Protein AF-A0A814VYN1-F1 (afdb_monomer)

pLDDT: mean 74.48, std 20.83, range [38.94, 98.12]

Sequence (151 aa):
MQIHQRRHGNATGWMWLTIGVLIFCLNVAMSSQEDFESDRVAQMLDDDIQLGRFSAIHSRNMKSAPTCTDGYRNGNETDIDCGGDICPKCPNGRTCKADSDCVSEVCKSKTCQEPNCSDGVKNQDETDIDCGGKTCPKCANTKIYSLVSHS

Foldseek 3Di:
DDDDDDDPDDPPPPVCVVVVVVVVVVVVVPDDDDDDPPPVVPPPPDDPPDDDDDDDDDDPDPPPDDALAPQDQDDQAQFRSFFGDPGHADEFQTFYDALRNHLLSDQDPRTHHDHALARQDQDDQAPDRSADGDPGHHDDPPPPPPPDDPD

Secondary structure (DSSP, 8-state):
----------TTSHHHHHHHHHHHHHHHTTSS--S---SSSTT--S---S---------S---PPP-TTSSS--TT-SBTTB-TTTSPPBPTTSB-SSGGGBTTS-EETTEEPPP-TTSSS--TT-SBTTB-TTTSPPPP--SSS-SS---

Structure (mmCIF, N/CA/C/O backbone):
data_AF-A0A814VYN1-F1
#
_entry.id   AF-A0A814VYN1-F1
#
loop_
_atom_site.group_PDB
_atom_site.id
_atom_site.type_symbol
_atom_site.label_atom_id
_atom_site.label_alt_id
_atom_site.label_comp_id
_atom_site.label_asym_id
_atom_site.label_entity_id
_atom_site.label_seq_id
_atom_site.pdbx_PDB_ins_code
_atom_site.Cartn_x
_atom_site.Cartn_y
_atom_site.Cartn_z
_atom_site.occupancy
_atom_site.B_iso_or_equiv
_atom_site.auth_seq_id
_atom_site.auth_comp_id
_atom_site.auth_asym_id
_atom_site.auth_atom_id
_atom_site.pdbx_PDB_model_num
ATOM 1 N N . MET A 1 1 ? 65.450 13.469 -74.744 1.00 44.44 1 MET A N 1
ATOM 2 C CA . MET A 1 1 ? 64.934 14.819 -74.441 1.00 44.44 1 MET A CA 1
ATOM 3 C C . MET A 1 1 ? 63.412 14.717 -74.424 1.00 44.44 1 MET A C 1
ATOM 5 O O . MET A 1 1 ? 62.815 14.507 -75.470 1.00 44.44 1 MET A O 1
ATOM 9 N N . GLN A 1 2 ? 62.815 14.667 -73.227 1.00 44.06 2 GLN A N 1
ATOM 10 C CA . GLN A 1 2 ? 61.355 14.682 -73.037 1.00 44.06 2 GLN A CA 1
ATOM 11 C C . GLN A 1 2 ? 60.778 15.990 -73.585 1.00 44.06 2 GLN A C 1
ATOM 13 O O . GLN A 1 2 ? 61.468 16.987 -73.426 1.00 44.06 2 GLN A O 1
ATOM 18 N N . ILE A 1 3 ? 59.530 16.009 -74.080 1.00 46.34 3 ILE A N 1
ATOM 19 C CA . ILE A 1 3 ? 58.422 16.675 -73.362 1.00 46.34 3 ILE A CA 1
ATOM 20 C C . ILE A 1 3 ? 57.081 16.044 -73.777 1.00 46.34 3 ILE A C 1
ATOM 22 O O . ILE A 1 3 ? 56.590 16.206 -74.891 1.00 46.34 3 ILE A O 1
ATOM 26 N N . HIS A 1 4 ? 56.515 15.279 -72.850 1.00 38.94 4 HIS A N 1
ATOM 27 C CA . HIS A 1 4 ? 55.178 14.704 -72.907 1.00 38.94 4 HIS A CA 1
ATOM 28 C C . HIS A 1 4 ? 54.166 15.834 -72.641 1.00 38.94 4 HIS A C 1
ATOM 30 O O . HIS A 1 4 ? 54.334 16.606 -71.696 1.00 38.94 4 HIS A O 1
ATOM 36 N N . GLN A 1 5 ? 53.150 15.955 -73.495 1.00 48.34 5 GLN A N 1
ATOM 37 C CA . GLN A 1 5 ? 52.063 16.932 -73.386 1.00 48.34 5 GLN A CA 1
ATOM 38 C C . GLN A 1 5 ? 51.393 16.840 -72.001 1.00 48.34 5 GLN A C 1
ATOM 40 O O . GLN A 1 5 ? 50.714 15.855 -71.703 1.00 48.34 5 GLN A O 1
ATOM 45 N N . ARG A 1 6 ? 51.577 17.851 -71.137 1.00 44.81 6 ARG A N 1
ATOM 46 C CA . ARG A 1 6 ? 50.873 17.935 -69.849 1.00 44.81 6 ARG A CA 1
ATOM 47 C C . ARG A 1 6 ? 49.444 18.422 -70.088 1.00 44.81 6 ARG A C 1
ATOM 49 O O . ARG A 1 6 ? 49.226 19.590 -70.392 1.00 44.81 6 ARG A O 1
ATOM 56 N N . ARG A 1 7 ? 48.460 17.539 -69.894 1.00 52.56 7 ARG A N 1
ATOM 57 C CA . ARG A 1 7 ? 47.078 17.959 -69.624 1.00 52.56 7 ARG A CA 1
ATOM 58 C C . ARG A 1 7 ? 47.045 18.609 -68.240 1.00 52.56 7 ARG A C 1
ATOM 60 O O . ARG A 1 7 ? 47.401 17.972 -67.251 1.00 52.56 7 ARG A O 1
ATOM 67 N N . HIS A 1 8 ? 46.609 19.861 -68.177 1.00 44.22 8 HIS A N 1
ATOM 68 C CA . HIS A 1 8 ? 46.242 20.520 -66.928 1.00 44.22 8 HIS A CA 1
ATOM 69 C C . HIS A 1 8 ? 44.941 19.890 -66.403 1.00 44.22 8 HIS A C 1
ATOM 71 O O . HIS A 1 8 ? 43.848 20.252 -66.827 1.00 44.22 8 HIS A O 1
ATOM 77 N N . GLY A 1 9 ? 45.065 18.898 -65.519 1.00 47.50 9 GLY A N 1
ATOM 78 C CA . GLY A 1 9 ? 43.963 18.395 -64.702 1.00 47.50 9 GLY A CA 1
ATOM 79 C C . GLY A 1 9 ? 43.879 19.210 -63.414 1.00 47.50 9 GLY A C 1
ATOM 80 O O . GLY A 1 9 ? 44.807 19.182 -62.611 1.00 47.50 9 GLY A O 1
ATOM 81 N N . ASN A 1 10 ? 42.790 19.962 -63.248 1.00 51.00 10 ASN A N 1
ATOM 82 C CA . ASN A 1 10 ? 42.510 20.808 -62.087 1.00 51.00 10 ASN A CA 1
ATOM 83 C C . ASN A 1 10 ? 42.575 20.012 -60.771 1.00 51.00 10 ASN A C 1
ATOM 85 O O . ASN A 1 10 ? 41.643 19.293 -60.412 1.00 51.00 10 ASN A O 1
ATOM 89 N N . ALA A 1 11 ? 43.659 20.203 -60.017 1.00 49.59 11 ALA A N 1
ATOM 90 C CA . ALA A 1 11 ? 43.869 19.639 -58.681 1.00 49.59 11 ALA A CA 1
ATOM 91 C C . ALA A 1 11 ? 42.958 20.257 -57.595 1.00 49.59 11 ALA A C 1
ATOM 93 O O . ALA A 1 11 ? 43.046 19.892 -56.427 1.00 49.59 11 ALA A O 1
ATOM 94 N N . THR A 1 12 ? 42.066 21.181 -57.958 1.00 51.88 12 THR A N 1
ATOM 95 C CA . THR A 1 12 ? 41.154 21.863 -57.031 1.00 51.88 12 THR A CA 1
ATOM 96 C C . THR A 1 12 ? 39.802 21.168 -56.874 1.00 51.88 12 THR A C 1
ATOM 98 O O . THR A 1 12 ? 39.076 21.515 -55.958 1.00 51.88 12 THR A O 1
ATOM 101 N N . GLY A 1 13 ? 39.446 20.177 -57.703 1.00 47.78 13 GLY A N 1
ATOM 102 C CA . GLY A 1 13 ? 38.135 19.505 -57.619 1.00 47.78 13 GLY A CA 1
ATOM 103 C C . GLY A 1 13 ? 38.047 18.378 -56.581 1.00 47.78 13 GLY A C 1
ATOM 104 O O . GLY A 1 13 ? 36.989 18.134 -56.012 1.00 47.78 13 GLY A O 1
ATOM 105 N N 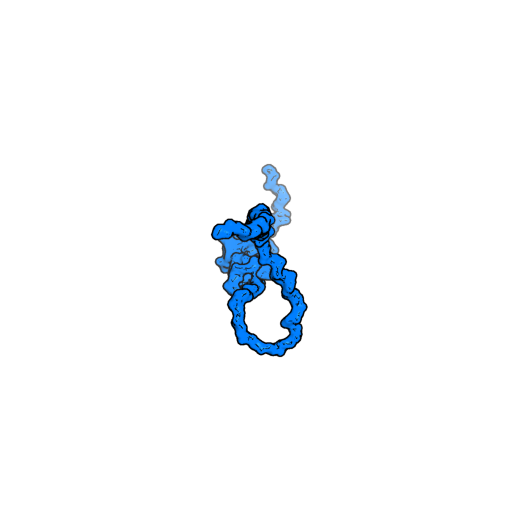. TRP A 1 14 ? 39.164 17.704 -56.295 1.00 48.28 14 TRP A N 1
ATOM 106 C CA . TRP A 1 14 ? 39.181 16.500 -55.451 1.00 48.28 14 TRP A CA 1
ATOM 107 C C . TRP A 1 14 ? 39.283 16.809 -53.950 1.00 48.28 14 TRP A C 1
ATOM 109 O O . TRP A 1 14 ? 38.859 15.999 -53.133 1.00 48.28 14 TRP A O 1
ATOM 119 N N . MET A 1 15 ? 39.790 17.992 -53.582 1.00 49.16 15 MET A N 1
ATOM 120 C CA . MET A 1 15 ? 39.950 18.396 -52.178 1.00 49.16 15 MET A CA 1
ATOM 121 C C . MET A 1 15 ? 38.621 18.824 -51.527 1.00 49.16 15 MET A C 1
ATOM 123 O O . MET A 1 15 ? 38.437 18.642 -50.329 1.00 49.16 15 MET A O 1
ATOM 127 N N . TRP A 1 16 ? 37.659 19.327 -52.309 1.00 51.12 16 TRP A N 1
ATOM 128 C CA . TRP A 1 16 ? 36.331 19.703 -51.800 1.00 51.12 16 TRP A CA 1
ATOM 129 C C . TRP A 1 16 ? 35.371 18.514 -51.672 1.00 51.12 16 TRP A C 1
ATOM 131 O O . TRP A 1 16 ? 34.485 18.546 -50.823 1.00 51.12 16 TRP A O 1
ATOM 141 N N . LEU A 1 17 ? 35.568 17.44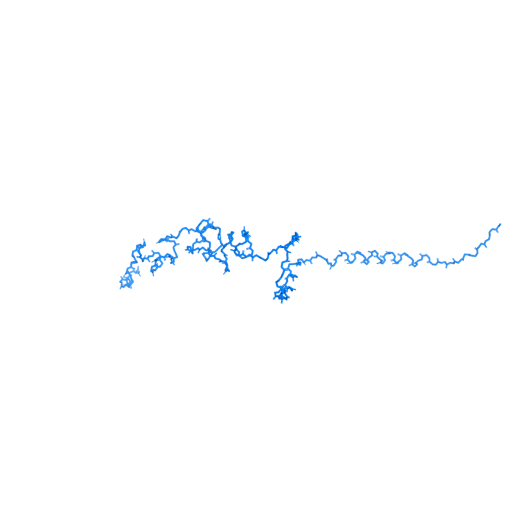2 -52.448 1.00 54.00 17 LEU A N 1
ATOM 142 C CA . LEU A 1 17 ? 34.784 16.209 -52.306 1.00 54.00 17 LEU A CA 1
ATOM 143 C C . LEU A 1 17 ? 35.145 15.450 -51.021 1.00 54.00 17 LEU A C 1
ATOM 145 O O . LEU A 1 17 ? 34.254 14.943 -50.351 1.00 54.00 17 LEU A O 1
ATOM 149 N N . THR A 1 18 ? 36.419 15.417 -50.619 1.00 57.59 18 THR A N 1
ATOM 150 C CA . THR A 1 18 ? 36.835 14.737 -49.377 1.00 57.59 18 THR A CA 1
ATOM 151 C C . THR A 1 18 ? 36.485 15.539 -48.122 1.00 57.59 18 THR A C 1
ATOM 153 O O . THR A 1 18 ? 36.021 14.960 -47.142 1.00 57.59 18 THR A O 1
ATOM 156 N N . ILE A 1 19 ? 36.627 16.869 -48.161 1.00 65.50 19 ILE A N 1
ATOM 157 C CA . ILE A 1 19 ? 36.209 17.765 -47.069 1.00 65.50 19 ILE A CA 1
ATOM 158 C C . ILE A 1 19 ? 34.677 17.788 -46.939 1.00 65.50 19 ILE A C 1
ATOM 160 O O . ILE A 1 19 ? 34.165 17.742 -45.824 1.00 65.50 19 ILE A O 1
ATOM 164 N N . GLY A 1 20 ? 33.940 17.774 -48.056 1.00 60.16 20 GLY A N 1
ATOM 165 C CA . GLY A 1 20 ? 32.478 17.669 -48.059 1.00 60.16 20 GLY A CA 1
ATOM 166 C C . GLY A 1 20 ? 31.973 16.354 -47.462 1.00 60.16 20 GLY A C 1
ATOM 167 O O . GLY A 1 20 ? 31.053 16.376 -46.654 1.00 60.16 20 GLY A O 1
ATOM 168 N N . VAL A 1 21 ? 32.617 15.222 -47.773 1.00 62.88 21 VAL A N 1
ATOM 169 C CA . VAL A 1 21 ? 32.286 13.913 -47.178 1.00 62.88 21 VAL A CA 1
ATOM 170 C C . VAL A 1 21 ? 32.622 13.871 -45.682 1.00 62.88 21 VAL A C 1
ATOM 172 O O . VAL A 1 21 ? 31.834 13.344 -44.904 1.00 62.88 21 VAL A O 1
ATOM 175 N N . LEU A 1 22 ? 33.727 14.484 -45.242 1.00 59.75 22 LEU A N 1
ATOM 176 C CA . LEU A 1 22 ? 34.085 14.561 -43.818 1.00 59.75 22 LEU A CA 1
ATOM 177 C C . LEU A 1 22 ? 33.152 15.484 -43.014 1.00 59.75 22 LEU A C 1
ATOM 179 O O . LEU A 1 22 ? 32.764 15.122 -41.908 1.00 59.75 22 LEU A O 1
ATOM 183 N N . ILE A 1 23 ? 32.739 16.631 -43.566 1.00 67.19 23 ILE A N 1
ATOM 184 C CA . ILE A 1 23 ? 31.787 17.557 -42.921 1.00 67.19 23 ILE A CA 1
ATOM 185 C C . ILE A 1 23 ? 30.360 16.982 -42.924 1.00 67.19 23 ILE A C 1
ATOM 187 O O . ILE A 1 23 ? 29.619 17.188 -41.961 1.00 67.19 23 ILE A O 1
ATOM 191 N N . PHE A 1 24 ? 29.980 16.223 -43.956 1.00 57.19 24 PHE A N 1
ATOM 192 C CA . PHE A 1 24 ? 28.709 15.495 -43.992 1.00 57.19 24 PHE A CA 1
ATOM 193 C C . PHE A 1 24 ? 28.699 14.334 -42.984 1.00 57.19 24 PHE A C 1
ATOM 195 O O . PHE A 1 24 ? 27.713 14.162 -42.276 1.00 57.19 24 PHE A O 1
ATOM 202 N N . CYS A 1 25 ? 29.817 13.613 -42.818 1.00 58.25 25 CYS A N 1
ATOM 203 C CA . CYS A 1 25 ? 29.976 12.600 -41.766 1.00 58.25 25 CYS A CA 1
ATOM 204 C C . CYS A 1 25 ? 29.978 13.202 -40.350 1.00 58.25 25 CYS A C 1
ATOM 206 O O . CYS A 1 25 ? 29.372 12.627 -39.450 1.00 58.25 25 CYS A O 1
ATOM 208 N N . LEU A 1 26 ? 30.609 14.364 -40.148 1.00 58.97 26 LEU A N 1
ATOM 209 C CA . LEU A 1 26 ? 30.607 15.069 -38.859 1.00 58.97 26 LEU A CA 1
ATOM 210 C C . LEU A 1 26 ? 29.219 15.632 -38.496 1.00 58.97 26 LEU A C 1
ATOM 212 O O . LEU A 1 26 ? 28.889 15.676 -37.316 1.00 58.97 26 LEU A O 1
ATOM 216 N N . ASN A 1 27 ? 28.390 16.009 -39.481 1.00 57.00 27 ASN A N 1
ATOM 217 C CA . ASN A 1 27 ? 26.999 16.431 -39.244 1.00 57.00 27 ASN A CA 1
ATOM 218 C C . ASN A 1 27 ? 26.020 15.251 -39.074 1.00 57.00 27 ASN A C 1
ATOM 220 O O . ASN A 1 27 ? 25.097 15.339 -38.266 1.00 57.00 27 ASN A O 1
ATOM 224 N N . VAL A 1 28 ? 26.222 14.133 -39.784 1.00 54.72 28 VAL A N 1
ATOM 225 C CA . VAL A 1 28 ? 25.419 12.904 -39.610 1.00 54.72 28 VAL A CA 1
ATOM 226 C C . VAL A 1 28 ? 25.674 12.241 -38.253 1.00 54.72 28 VAL A C 1
ATOM 228 O O . VAL A 1 28 ? 24.750 11.682 -37.674 1.00 54.72 28 VAL A O 1
ATOM 231 N N . ALA A 1 29 ? 26.884 12.344 -37.697 1.00 51.47 29 ALA A N 1
ATOM 232 C CA . ALA A 1 29 ? 27.211 11.733 -36.406 1.00 51.47 29 ALA A CA 1
ATOM 233 C C . ALA A 1 29 ? 26.623 12.463 -35.178 1.00 51.47 29 ALA A C 1
ATOM 235 O O . ALA A 1 29 ? 26.737 11.942 -34.072 1.00 51.47 29 ALA A O 1
ATOM 236 N N . MET A 1 30 ? 26.022 13.652 -35.342 1.00 53.62 30 MET A N 1
ATOM 237 C CA . MET A 1 30 ? 25.659 14.535 -34.219 1.00 53.62 30 MET A CA 1
ATOM 238 C C . MET A 1 30 ? 24.172 14.929 -34.168 1.00 53.62 30 MET A C 1
ATOM 240 O O . MET A 1 30 ? 23.816 15.853 -33.446 1.00 53.62 30 MET A O 1
ATOM 244 N N . SER A 1 31 ? 23.296 14.244 -34.915 1.00 53.38 31 SER A N 1
ATOM 245 C CA . SER A 1 31 ? 21.850 14.545 -34.947 1.00 53.38 31 SER A CA 1
ATOM 246 C C . SER A 1 31 ? 20.917 13.363 -34.648 1.00 53.38 31 SER A C 1
ATOM 248 O O . SER A 1 31 ? 19.709 13.494 -34.831 1.00 53.38 31 SER A O 1
ATOM 250 N N . SER A 1 32 ? 21.416 12.225 -34.151 1.00 56.03 32 SER A N 1
ATOM 251 C CA . SER A 1 32 ? 20.530 11.097 -33.822 1.00 56.03 32 SER A CA 1
ATOM 252 C C . SER A 1 32 ? 21.059 10.155 -32.734 1.00 56.03 32 SER A C 1
ATOM 254 O O . SER A 1 32 ? 21.333 9.002 -33.048 1.00 56.03 32 SER A O 1
ATOM 256 N N . GLN A 1 33 ? 21.203 10.603 -31.477 1.00 49.25 33 GLN A N 1
ATOM 257 C CA . GLN A 1 33 ? 20.998 9.714 -30.311 1.00 49.25 33 GLN A CA 1
ATOM 258 C C . GLN A 1 33 ? 20.923 10.460 -28.959 1.00 49.25 33 GLN A C 1
ATOM 260 O O . GLN A 1 33 ? 21.511 10.023 -27.972 1.00 49.25 33 GLN A O 1
ATOM 265 N N . GLU A 1 34 ? 20.203 11.576 -28.884 1.00 59.41 34 GLU A N 1
ATOM 266 C CA . GLU A 1 34 ? 19.541 11.925 -27.621 1.00 59.41 34 GLU A CA 1
ATOM 267 C C . GLU A 1 34 ? 18.069 11.529 -27.777 1.00 59.41 34 GLU A C 1
ATOM 269 O O . GLU A 1 34 ? 17.522 11.630 -28.872 1.00 59.41 34 GLU A O 1
ATOM 274 N N . ASP A 1 35 ? 17.494 11.008 -26.692 1.00 41.84 35 ASP A N 1
ATOM 275 C CA . ASP A 1 35 ? 16.114 10.525 -26.530 1.00 41.84 35 ASP A CA 1
ATOM 276 C C . ASP A 1 35 ? 15.863 9.030 -26.814 1.00 41.84 35 ASP A C 1
ATOM 278 O O . ASP A 1 35 ? 15.374 8.597 -27.850 1.00 41.84 35 ASP A O 1
ATOM 282 N N . PHE A 1 36 ? 16.184 8.225 -25.797 1.00 46.22 36 PHE A N 1
ATOM 283 C CA . PHE A 1 36 ? 15.203 7.355 -25.136 1.00 46.22 36 PHE A CA 1
ATOM 284 C C . PHE A 1 36 ? 14.161 6.685 -26.055 1.00 46.22 36 PHE A C 1
ATOM 286 O O . PHE A 1 36 ? 12.981 7.021 -26.037 1.00 46.22 36 PHE A O 1
ATOM 293 N N . GLU A 1 37 ? 14.554 5.639 -26.781 1.00 51.09 37 GLU A N 1
ATOM 294 C CA . GLU A 1 37 ? 13.598 4.718 -27.413 1.00 51.09 37 GLU A CA 1
ATOM 295 C C . GLU A 1 37 ? 13.009 3.741 -26.375 1.00 51.09 37 GLU A C 1
ATOM 297 O O . GLU A 1 37 ? 13.090 2.521 -26.491 1.00 51.09 37 GLU A O 1
ATOM 302 N N . SER A 1 38 ? 12.393 4.295 -25.329 1.00 49.91 38 SER A N 1
ATOM 303 C CA . SER A 1 38 ? 11.460 3.566 -24.465 1.00 49.91 38 SER A CA 1
ATOM 304 C C . SER A 1 38 ? 10.014 3.723 -24.950 1.00 49.91 38 SER A C 1
ATOM 306 O O . SER A 1 38 ? 9.101 3.531 -24.162 1.00 49.91 38 SER A O 1
ATOM 308 N N . ASP A 1 39 ? 9.792 4.057 -26.226 1.00 53.12 39 ASP A N 1
ATOM 309 C CA . ASP A 1 39 ? 8.449 4.249 -26.799 1.00 53.12 39 ASP A CA 1
ATOM 310 C C . ASP A 1 39 ? 8.269 3.594 -28.187 1.00 53.12 39 ASP A C 1
ATOM 312 O O . ASP A 1 39 ? 7.382 3.959 -28.956 1.00 53.12 39 ASP A O 1
ATOM 316 N N . ARG A 1 40 ? 9.061 2.561 -28.522 1.00 54.06 40 ARG A N 1
ATOM 317 C CA . ARG A 1 40 ? 8.784 1.674 -29.679 1.00 54.06 40 ARG A CA 1
ATOM 318 C C . ARG A 1 40 ? 8.469 0.220 -29.333 1.00 54.06 40 ARG A C 1
ATOM 320 O O . ARG A 1 40 ? 8.418 -0.622 -30.221 1.00 54.06 40 ARG A O 1
ATOM 327 N N . VAL A 1 41 ? 8.141 -0.071 -28.074 1.00 50.38 41 VAL A N 1
ATOM 328 C CA . VAL A 1 41 ? 7.510 -1.358 -27.706 1.00 50.38 41 VAL A CA 1
ATOM 329 C C . VAL A 1 41 ? 5.975 -1.307 -27.784 1.00 50.38 41 VAL A C 1
ATOM 331 O O . VAL A 1 41 ? 5.311 -2.306 -27.537 1.00 50.38 41 VAL A O 1
ATOM 334 N N . ALA A 1 42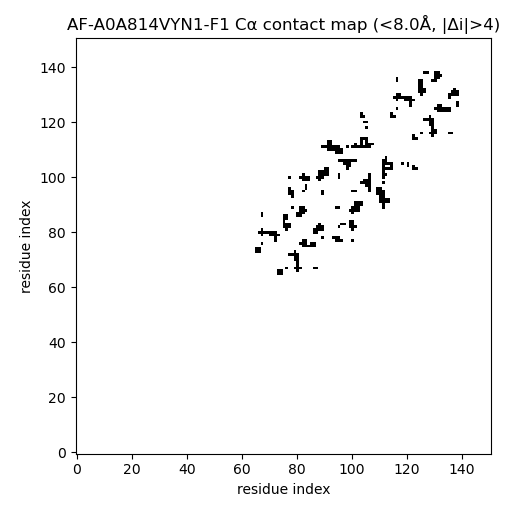 ? 5.394 -0.170 -28.181 1.00 49.22 42 ALA A N 1
ATOM 335 C CA . ALA A 1 42 ? 3.947 0.037 -28.282 1.00 49.22 42 ALA A CA 1
ATOM 336 C C . ALA A 1 42 ? 3.365 -0.202 -29.695 1.00 49.22 42 ALA A C 1
ATOM 338 O O . ALA A 1 42 ? 2.392 0.441 -30.079 1.00 49.22 42 ALA A O 1
ATOM 339 N N . GLN A 1 43 ? 3.943 -1.115 -30.486 1.00 53.69 43 GLN A N 1
ATOM 340 C CA . GLN A 1 43 ? 3.322 -1.640 -31.717 1.00 53.69 43 GLN A CA 1
ATOM 341 C C . GLN A 1 43 ? 3.585 -3.145 -31.901 1.00 53.69 43 GLN A C 1
ATOM 343 O O . GLN A 1 43 ? 3.929 -3.608 -32.982 1.00 53.69 43 GLN A O 1
ATOM 348 N N . MET A 1 44 ? 3.410 -3.926 -30.836 1.00 45.19 44 MET A N 1
ATOM 349 C CA . MET A 1 44 ? 3.113 -5.358 -30.957 1.00 45.19 44 MET A CA 1
ATOM 350 C C . MET A 1 44 ? 1.799 -5.640 -30.230 1.00 45.19 44 MET A C 1
ATOM 352 O O . MET A 1 44 ? 1.745 -6.420 -29.286 1.00 45.19 44 MET A O 1
ATOM 356 N N . LEU A 1 45 ? 0.750 -4.922 -30.638 1.00 50.25 45 LEU A N 1
ATOM 357 C CA . LEU A 1 45 ? -0.618 -5.302 -30.320 1.00 50.25 45 LEU A CA 1
ATOM 358 C C . LEU A 1 45 ? -1.023 -6.415 -31.297 1.00 50.25 45 LEU A C 1
ATOM 360 O O . LEU A 1 45 ? -1.179 -6.169 -32.488 1.00 50.25 45 LEU A O 1
ATOM 364 N N . ASP A 1 46 ? -1.105 -7.626 -30.748 1.00 53.69 46 ASP A N 1
ATOM 365 C CA . ASP A 1 46 ? -2.150 -8.622 -31.010 1.00 53.69 46 ASP A CA 1
ATOM 366 C C . ASP A 1 46 ? -2.381 -9.124 -32.447 1.00 53.69 46 ASP A C 1
ATOM 368 O O . ASP A 1 46 ? -3.418 -8.834 -33.029 1.00 53.69 46 ASP A O 1
ATOM 372 N N . ASP A 1 47 ? -1.510 -10.004 -32.962 1.00 51.28 47 ASP A N 1
ATOM 373 C CA . ASP A 1 47 ? -1.869 -10.899 -34.088 1.00 51.28 47 ASP A CA 1
ATOM 374 C C . ASP A 1 47 ? -1.206 -12.302 -34.039 1.00 51.28 47 ASP A C 1
ATOM 376 O O . ASP A 1 47 ? -1.159 -13.008 -35.041 1.00 51.28 47 ASP A O 1
ATOM 380 N N . ASP A 1 48 ? -0.729 -12.769 -32.874 1.00 49.84 48 ASP A N 1
ATOM 381 C CA . ASP A 1 48 ? -0.113 -14.110 -32.728 1.00 49.84 48 ASP A CA 1
ATOM 382 C C . ASP A 1 48 ? -0.769 -14.983 -31.631 1.00 49.84 48 ASP A C 1
ATOM 384 O O . ASP A 1 48 ? -0.137 -15.817 -30.982 1.00 49.84 48 ASP A O 1
ATOM 388 N N . ILE A 1 49 ? -2.088 -14.850 -31.443 1.00 52.66 49 ILE A N 1
ATOM 389 C CA . ILE A 1 49 ? -2.917 -15.903 -30.823 1.00 52.66 49 ILE A CA 1
ATOM 390 C C . ILE A 1 49 ? -3.874 -16.441 -31.879 1.00 52.66 49 ILE A C 1
ATOM 392 O O . ILE A 1 49 ? -5.067 -16.238 -31.767 1.00 52.66 49 ILE A O 1
ATOM 396 N N . GLN A 1 50 ? -3.392 -17.136 -32.909 1.00 48.75 50 GLN A N 1
ATOM 397 C CA . GLN A 1 50 ? -4.209 -18.112 -33.646 1.00 48.75 50 GLN A CA 1
ATOM 398 C C . GLN A 1 50 ? -3.292 -19.123 -34.339 1.00 48.75 50 GLN A C 1
ATOM 400 O O . GLN A 1 50 ? -3.010 -18.973 -35.518 1.00 48.75 50 GLN A O 1
ATOM 405 N N . LEU A 1 51 ? -2.816 -20.136 -33.606 1.00 44.44 51 LEU A N 1
ATOM 406 C CA . LEU A 1 51 ? -2.543 -21.518 -34.059 1.00 44.44 51 LEU A CA 1
ATOM 407 C C . LEU A 1 51 ? -1.521 -22.149 -33.111 1.00 44.44 51 LEU A C 1
ATOM 409 O O . LEU A 1 51 ? -0.333 -22.264 -33.403 1.00 44.44 51 LEU A O 1
ATOM 413 N N . GLY A 1 52 ? -2.001 -22.566 -31.938 1.00 50.69 52 GLY A N 1
ATOM 414 C CA . GLY A 1 52 ? -1.187 -23.278 -30.965 1.00 50.69 52 GLY A CA 1
ATOM 415 C C . GLY A 1 52 ? -0.436 -24.455 -31.591 1.00 50.69 52 GLY A C 1
ATOM 416 O O . GLY A 1 52 ? -1.041 -25.456 -31.975 1.00 50.69 52 GLY A O 1
ATOM 417 N N . ARG A 1 53 ? 0.896 -24.360 -31.637 1.00 63.97 53 ARG A N 1
ATOM 418 C CA . ARG A 1 53 ? 1.785 -25.522 -31.706 1.00 63.97 53 ARG A CA 1
ATOM 419 C C . ARG A 1 53 ? 3.204 -25.139 -31.280 1.00 63.97 53 ARG A C 1
ATOM 421 O O . ARG A 1 53 ? 3.965 -24.573 -32.047 1.00 63.97 53 ARG A O 1
ATOM 428 N N . PHE A 1 54 ? 3.504 -25.449 -30.021 1.00 56.91 54 PHE A N 1
ATOM 429 C CA . PHE A 1 54 ? 4.815 -25.755 -29.438 1.00 56.91 54 PHE A CA 1
ATOM 430 C C . PHE A 1 54 ? 6.064 -25.497 -30.308 1.00 56.91 54 PHE A C 1
ATOM 432 O O . PHE A 1 54 ? 6.282 -26.197 -31.290 1.00 56.91 54 PHE A O 1
ATOM 439 N N . SER A 1 55 ? 7.016 -24.705 -29.809 1.00 54.44 55 SER A N 1
ATOM 440 C CA . SER A 1 55 ? 8.086 -25.281 -28.979 1.00 54.44 55 SER A CA 1
ATOM 441 C C . SER A 1 55 ? 9.025 -24.202 -28.442 1.00 54.44 55 SER A C 1
ATOM 443 O O . SER A 1 55 ? 9.512 -23.343 -29.171 1.00 54.44 55 SER A O 1
ATOM 445 N N . ALA A 1 56 ? 9.321 -24.303 -27.152 1.00 64.81 56 ALA A N 1
ATOM 446 C CA . ALA A 1 56 ? 10.393 -23.583 -26.493 1.00 64.81 56 ALA A CA 1
ATOM 447 C C . ALA A 1 56 ? 11.737 -23.798 -27.211 1.00 64.81 56 ALA A C 1
ATOM 449 O O . ALA A 1 56 ? 12.173 -24.938 -27.336 1.00 64.81 56 ALA A O 1
ATOM 450 N N . ILE A 1 57 ? 12.410 -22.712 -27.603 1.00 57.56 57 ILE A N 1
ATOM 451 C CA . ILE A 1 57 ? 13.877 -22.592 -27.618 1.00 57.56 57 ILE A CA 1
ATOM 452 C C . ILE A 1 57 ? 14.263 -21.105 -27.559 1.00 57.56 57 ILE A C 1
ATOM 454 O O . ILE A 1 57 ? 14.385 -20.421 -28.563 1.00 57.56 57 ILE A O 1
ATOM 458 N N . HIS A 1 58 ? 14.422 -20.629 -26.325 1.00 58.97 58 HIS A N 1
ATOM 459 C CA . HIS A 1 58 ? 15.445 -19.681 -25.874 1.00 58.97 58 HIS A CA 1
ATOM 460 C C 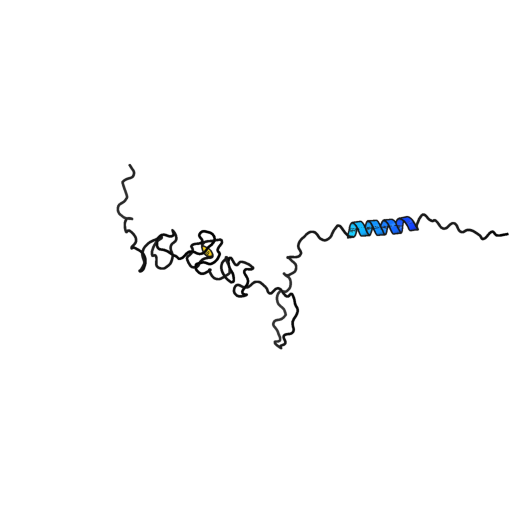. HIS A 1 58 ? 15.869 -18.554 -26.846 1.00 58.97 58 HIS A C 1
ATOM 462 O O . HIS A 1 58 ? 16.784 -18.731 -27.648 1.00 58.97 58 HIS A O 1
ATOM 468 N N . SER A 1 59 ? 15.347 -17.339 -26.638 1.00 59.38 59 SER A N 1
ATOM 469 C CA . SER A 1 59 ? 16.079 -16.123 -27.007 1.00 59.38 59 SER A CA 1
ATOM 470 C C . SER A 1 59 ? 16.238 -15.222 -25.791 1.00 59.38 59 SER A C 1
ATOM 472 O O . SER A 1 59 ? 15.280 -14.810 -25.140 1.00 59.38 59 SER A O 1
ATOM 474 N N . ARG A 1 60 ? 17.502 -14.998 -25.444 1.00 63.62 60 ARG A N 1
ATOM 475 C CA . ARG A 1 60 ? 17.951 -14.165 -24.337 1.00 63.62 60 ARG A CA 1
ATOM 476 C C . ARG A 1 60 ? 17.531 -12.733 -24.654 1.00 63.62 60 ARG A C 1
ATOM 478 O O . ARG A 1 60 ? 17.854 -12.244 -25.731 1.00 63.62 60 ARG A O 1
ATOM 485 N N . ASN A 1 61 ? 16.889 -12.081 -23.689 1.00 62.66 61 ASN A N 1
ATOM 486 C CA . ASN A 1 61 ? 16.446 -10.686 -23.746 1.00 62.66 61 ASN A CA 1
ATOM 487 C C . ASN A 1 61 ? 15.105 -10.427 -24.460 1.00 62.66 61 ASN A C 1
ATOM 489 O O . ASN A 1 61 ? 14.972 -9.495 -25.246 1.00 62.66 61 ASN A O 1
ATOM 493 N N . MET A 1 62 ? 14.084 -11.214 -24.126 1.00 56.88 62 MET A N 1
ATOM 494 C CA . MET A 1 62 ? 12.715 -10.699 -24.085 1.00 56.88 62 MET A CA 1
ATOM 495 C C . MET A 1 62 ? 12.424 -10.353 -22.631 1.00 56.88 62 MET A C 1
ATOM 497 O O . MET A 1 62 ? 12.178 -11.238 -21.814 1.00 56.88 62 MET A O 1
ATOM 501 N N . LYS A 1 63 ? 12.545 -9.074 -22.277 1.00 66.62 63 LYS A N 1
ATOM 502 C CA . LYS A 1 63 ? 12.047 -8.585 -20.993 1.00 66.62 63 LYS A CA 1
ATOM 503 C C . LYS A 1 63 ? 10.526 -8.732 -21.044 1.00 66.62 63 LYS A C 1
ATOM 505 O O . LYS A 1 63 ? 9.871 -7.937 -21.712 1.00 66.62 63 LYS A O 1
ATOM 510 N N . SER A 1 64 ? 9.996 -9.793 -20.435 1.00 78.69 64 SER A N 1
ATOM 511 C CA . SER A 1 64 ? 8.554 -9.993 -20.281 1.00 78.69 64 SER A CA 1
ATOM 512 C C . SER A 1 64 ? 7.919 -8.714 -19.740 1.00 78.69 64 SER A C 1
ATOM 514 O O . SER A 1 64 ? 8.539 -8.014 -18.933 1.00 78.69 64 SER A O 1
ATOM 516 N N . ALA A 1 65 ? 6.711 -8.391 -20.208 1.00 84.56 65 ALA A N 1
ATOM 517 C CA . ALA A 1 65 ? 5.963 -7.277 -19.642 1.00 84.56 65 ALA A CA 1
ATOM 518 C C . ALA A 1 65 ? 5.834 -7.481 -18.119 1.00 84.56 65 ALA A C 1
ATOM 520 O O . ALA A 1 65 ? 5.631 -8.622 -17.696 1.00 84.56 65 ALA A O 1
ATOM 521 N N . PRO A 1 66 ? 5.988 -6.415 -17.314 1.00 90.00 66 PRO A N 1
ATOM 522 C CA . PRO A 1 66 ? 5.909 -6.513 -15.861 1.00 90.00 66 PRO A CA 1
ATOM 523 C C . PRO A 1 66 ? 4.536 -7.047 -15.443 1.00 90.00 66 PRO A C 1
ATOM 525 O O . PRO A 1 66 ? 3.511 -6.565 -15.937 1.00 90.00 66 PRO A O 1
ATOM 528 N N . THR A 1 67 ? 4.505 -8.029 -14.544 1.00 93.25 67 THR A N 1
ATOM 529 C CA . THR A 1 67 ? 3.254 -8.564 -13.981 1.00 93.25 67 THR A CA 1
ATOM 530 C C . THR A 1 67 ? 3.351 -8.653 -12.469 1.00 93.25 67 THR A C 1
ATOM 532 O O . THR A 1 67 ? 4.428 -8.913 -11.958 1.00 93.25 67 THR A O 1
ATOM 535 N N . CYS A 1 68 ? 2.213 -8.562 -11.778 1.00 96.06 68 CYS A N 1
ATOM 536 C CA . CYS A 1 68 ? 2.131 -8.588 -10.312 1.00 96.06 68 CYS A CA 1
ATOM 537 C C . CYS A 1 68 ? 2.478 -9.942 -9.650 1.00 96.06 68 CYS A C 1
ATOM 539 O O . CYS A 1 68 ? 2.043 -10.198 -8.530 1.00 96.06 68 CYS A O 1
ATOM 541 N N . THR A 1 69 ? 3.104 -10.868 -10.379 1.00 95.75 69 THR A N 1
ATOM 542 C CA . THR A 1 69 ? 3.423 -12.240 -9.942 1.00 95.75 69 THR A CA 1
ATOM 543 C C . THR A 1 69 ? 4.693 -12.779 -10.620 1.00 95.75 69 THR A C 1
ATOM 545 O O . THR A 1 69 ? 4.855 -13.997 -10.739 1.00 95.75 69 THR A O 1
ATOM 548 N N . ASP A 1 70 ? 5.543 -11.906 -11.170 1.00 93.00 70 ASP A N 1
ATOM 549 C CA . ASP A 1 70 ? 6.755 -12.321 -11.890 1.00 93.00 70 ASP A CA 1
ATOM 550 C C . ASP A 1 70 ? 7.989 -12.495 -10.989 1.00 93.00 70 ASP A C 1
ATOM 552 O O . ASP A 1 70 ? 9.028 -12.970 -11.459 1.00 93.00 70 ASP A O 1
ATOM 556 N N . GLY A 1 71 ? 7.873 -12.190 -9.695 1.00 94.06 71 GLY A N 1
ATOM 557 C CA . GLY A 1 71 ? 8.946 -12.332 -8.718 1.00 94.06 71 GLY A CA 1
ATOM 558 C C . GLY A 1 71 ? 9.910 -11.150 -8.684 1.00 94.06 71 GLY A C 1
ATOM 559 O O . GLY A 1 71 ? 10.927 -11.221 -7.983 1.00 94.06 71 GLY A O 1
ATOM 560 N N . TYR A 1 72 ? 9.632 -10.066 -9.412 1.00 94.19 72 TYR A N 1
ATOM 561 C CA . TYR A 1 72 ? 10.496 -8.895 -9.486 1.00 94.19 72 TYR A CA 1
ATOM 562 C C . TYR A 1 72 ? 9.726 -7.618 -9.205 1.00 94.19 72 TYR A C 1
ATOM 564 O O . TYR A 1 72 ? 8.802 -7.297 -9.924 1.00 94.19 72 TYR A O 1
ATOM 572 N N . ARG A 1 73 ? 10.242 -6.788 -8.289 1.00 93.81 73 ARG A N 1
ATOM 573 C CA . ARG A 1 73 ? 9.717 -5.436 -8.061 1.00 93.81 73 ARG A CA 1
ATOM 574 C C . ARG A 1 73 ? 9.856 -4.564 -9.314 1.00 93.81 73 ARG A C 1
ATOM 576 O O . ARG A 1 73 ? 10.921 -3.975 -9.541 1.00 93.81 73 ARG A O 1
ATOM 583 N N . ASN A 1 74 ? 8.804 -4.468 -10.116 1.00 93.31 74 ASN A N 1
ATOM 584 C CA . ASN A 1 74 ? 8.812 -3.758 -11.392 1.00 93.31 74 ASN A CA 1
ATOM 585 C C . ASN A 1 74 ? 7.438 -3.130 -11.710 1.00 93.31 74 ASN A C 1
ATOM 587 O O . ASN A 1 74 ? 6.512 -3.166 -10.907 1.00 93.31 74 ASN A O 1
ATOM 591 N N . GLY A 1 75 ? 7.319 -2.451 -12.856 1.00 92.19 75 GLY A N 1
ATOM 592 C CA . GLY A 1 75 ? 6.055 -1.826 -13.259 1.00 92.19 75 GLY A CA 1
ATOM 593 C C . GLY A 1 75 ? 5.506 -0.850 -12.208 1.00 92.19 75 GLY A C 1
ATOM 594 O O . GLY A 1 75 ? 6.179 0.117 -11.848 1.00 92.19 75 GLY A O 1
ATOM 595 N N . ASN A 1 76 ? 4.283 -1.110 -11.735 1.00 93.12 76 ASN A N 1
ATOM 596 C CA . ASN A 1 76 ? 3.579 -0.283 -10.745 1.00 93.12 76 ASN A CA 1
ATOM 597 C C . ASN A 1 76 ? 3.766 -0.747 -9.296 1.00 93.12 76 ASN A C 1
ATOM 599 O O . ASN A 1 76 ? 3.208 -0.141 -8.388 1.00 93.12 76 ASN A O 1
ATOM 603 N N . GLU A 1 77 ? 4.550 -1.790 -9.061 1.00 97.00 77 GLU A N 1
ATOM 604 C CA . GLU A 1 77 ? 4.680 -2.394 -7.744 1.00 97.00 77 GLU A CA 1
ATOM 605 C C . GLU A 1 77 ? 5.454 -1.523 -6.746 1.00 97.00 77 GLU A C 1
ATOM 607 O O . GLU A 1 77 ? 6.444 -0.844 -7.072 1.00 97.00 77 GLU A O 1
ATOM 612 N N . THR A 1 78 ? 5.054 -1.588 -5.475 1.00 97.06 78 THR A N 1
ATOM 613 C CA . THR A 1 78 ? 5.801 -0.955 -4.379 1.00 97.06 78 THR A CA 1
ATOM 614 C C . THR A 1 78 ? 6.667 -1.925 -3.597 1.00 97.06 78 THR A C 1
ATOM 616 O O . THR A 1 78 ? 7.646 -1.465 -3.009 1.00 97.06 78 THR A O 1
ATOM 619 N N . ASP A 1 79 ? 6.398 -3.224 -3.667 1.00 97.31 79 ASP A N 1
ATOM 620 C CA . ASP A 1 79 ? 7.294 -4.314 -3.270 1.00 97.31 79 ASP A CA 1
ATOM 621 C C . ASP A 1 79 ? 7.147 -5.478 -4.264 1.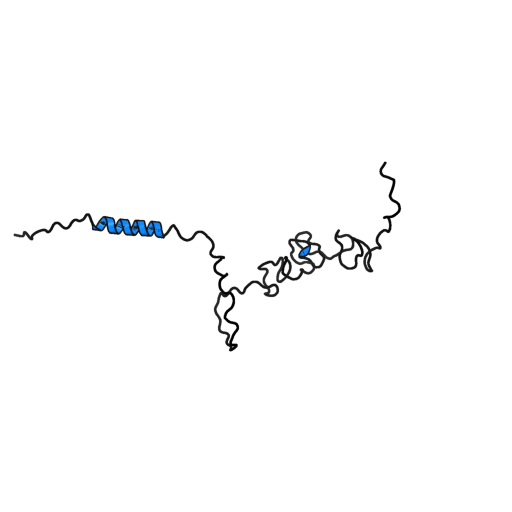00 97.31 79 ASP A C 1
ATOM 623 O O . ASP A 1 79 ? 6.287 -5.426 -5.128 1.00 97.31 79 ASP A O 1
ATOM 627 N N . ILE A 1 80 ? 7.991 -6.505 -4.187 1.00 96.31 80 ILE A N 1
ATOM 628 C CA . ILE A 1 80 ? 7.948 -7.646 -5.118 1.00 96.31 80 ILE A CA 1
ATOM 629 C C . ILE A 1 80 ? 6.530 -8.240 -5.167 1.00 96.31 80 ILE A C 1
ATOM 631 O O . ILE A 1 80 ? 6.042 -8.705 -4.131 1.00 96.31 80 ILE A O 1
ATOM 635 N N . ASP A 1 81 ? 5.913 -8.244 -6.354 1.00 96.31 81 ASP A N 1
ATOM 636 C CA . ASP A 1 81 ? 4.590 -8.824 -6.623 1.00 96.31 81 ASP A CA 1
ATOM 637 C C . ASP A 1 81 ? 3.418 -8.167 -5.859 1.00 96.31 81 ASP A C 1
ATOM 639 O O . ASP A 1 81 ? 2.361 -8.780 -5.676 1.00 96.31 81 ASP A O 1
ATOM 643 N N . CYS A 1 82 ? 3.573 -6.929 -5.361 1.00 97.62 82 CYS A N 1
ATOM 644 C CA . CYS A 1 82 ? 2.492 -6.233 -4.653 1.00 97.62 82 CYS A CA 1
ATOM 645 C C . CYS A 1 82 ? 2.600 -4.694 -4.622 1.00 97.62 82 CYS A C 1
ATOM 647 O O . CYS A 1 82 ? 3.659 -4.083 -4.794 1.00 97.62 82 CYS A O 1
ATOM 649 N N . GLY A 1 83 ? 1.467 -4.062 -4.313 1.00 96.94 83 GLY A N 1
ATOM 650 C CA . GLY A 1 83 ? 1.321 -2.625 -4.097 1.00 96.94 83 GLY A CA 1
ATOM 651 C C . GLY A 1 83 ? 1.188 -1.804 -5.379 1.00 96.94 83 GLY A C 1
ATOM 652 O O . GLY A 1 83 ? 1.217 -2.332 -6.489 1.00 96.94 83 GLY A O 1
ATOM 653 N N . GLY A 1 84 ? 1.020 -0.495 -5.229 1.00 95.19 84 GLY A N 1
ATOM 654 C CA . GLY A 1 84 ? 0.613 0.387 -6.315 1.00 95.19 84 GLY A CA 1
ATOM 655 C C . GLY A 1 84 ? -0.858 0.213 -6.684 1.00 95.19 84 GLY A C 1
ATOM 656 O O . GLY A 1 84 ? -1.599 -0.547 -6.065 1.00 95.19 84 GLY A O 1
ATOM 657 N N . ASP A 1 85 ? -1.284 0.926 -7.724 1.00 92.31 85 ASP A N 1
ATOM 658 C CA . ASP A 1 85 ? -2.711 1.054 -8.047 1.00 92.31 85 ASP A CA 1
ATOM 659 C C . ASP A 1 85 ? -3.305 -0.180 -8.747 1.00 92.31 85 ASP A C 1
ATOM 661 O O . ASP A 1 85 ? -4.522 -0.355 -8.774 1.00 92.31 85 ASP A O 1
ATOM 665 N N . ILE A 1 86 ? -2.456 -1.017 -9.355 1.00 94.12 86 ILE A N 1
ATOM 666 C CA . ILE A 1 86 ? -2.887 -2.136 -10.212 1.00 94.12 86 ILE A CA 1
ATOM 667 C C . ILE A 1 86 ? -2.693 -3.494 -9.528 1.00 94.12 86 ILE A C 1
ATOM 669 O O . ILE A 1 86 ? -3.490 -4.407 -9.747 1.00 94.12 86 ILE A O 1
ATOM 673 N N . CYS A 1 87 ? -1.640 -3.650 -8.725 1.00 96.06 87 CYS A N 1
ATOM 674 C CA . CYS A 1 87 ? -1.297 -4.936 -8.131 1.00 96.06 87 CYS A CA 1
ATOM 675 C C . CYS A 1 87 ? -2.009 -5.167 -6.790 1.00 96.06 87 CYS A C 1
ATOM 677 O O . CYS A 1 87 ? -2.505 -4.227 -6.166 1.00 96.06 87 CYS A O 1
ATOM 679 N N . PRO A 1 88 ? -2.082 -6.427 -6.320 1.00 97.19 88 PRO A N 1
ATOM 680 C CA . PRO A 1 88 ? -2.644 -6.735 -5.013 1.00 97.19 88 PRO A CA 1
ATOM 681 C C . PRO A 1 88 ? -1.943 -5.956 -3.902 1.00 97.19 88 PRO A C 1
ATOM 683 O O . PRO A 1 88 ? -0.730 -5.760 -3.939 1.00 97.19 88 PRO A O 1
ATOM 686 N N . LYS A 1 89 ? -2.699 -5.562 -2.876 1.00 97.56 89 LYS A N 1
ATOM 687 C CA . LYS A 1 89 ? -2.144 -4.893 -1.699 1.00 97.56 89 LYS A CA 1
ATOM 688 C C . LYS A 1 89 ? -1.082 -5.765 -1.019 1.00 97.56 89 LYS A C 1
ATOM 690 O O . LYS A 1 89 ? -1.255 -6.971 -0.839 1.00 97.56 89 LYS A O 1
ATOM 695 N N . CYS A 1 90 ? -0.001 -5.135 -0.596 1.00 98.12 90 CYS A N 1
ATOM 696 C CA . CYS A 1 90 ? 1.098 -5.747 0.110 1.00 98.12 90 CYS A CA 1
ATOM 697 C C . CYS A 1 90 ? 0.722 -6.154 1.548 1.00 98.12 90 CYS A C 1
ATOM 699 O O . CYS A 1 90 ? 0.070 -5.388 2.269 1.00 98.12 90 CYS A O 1
ATOM 701 N N . PRO A 1 91 ? 1.169 -7.338 2.009 1.00 97.31 91 PRO A N 1
ATOM 702 C CA . PRO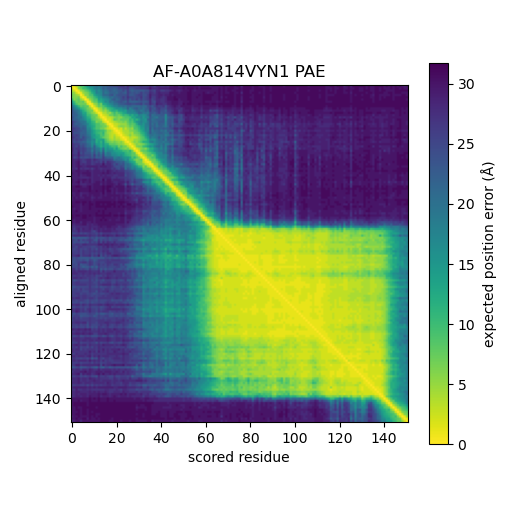 A 1 91 ? 1.046 -7.736 3.407 1.00 97.31 91 PRO A CA 1
ATOM 703 C C . PRO A 1 91 ? 1.936 -6.891 4.333 1.00 97.31 91 PRO A C 1
ATOM 705 O O . PRO A 1 91 ? 2.846 -6.186 3.894 1.00 97.31 91 PRO A O 1
ATOM 708 N N . ASN A 1 92 ? 1.700 -7.007 5.640 1.00 96.56 92 ASN A N 1
ATOM 709 C CA . ASN A 1 92 ? 2.480 -6.318 6.672 1.00 96.56 92 ASN A CA 1
ATOM 710 C C . ASN A 1 92 ? 3.988 -6.617 6.530 1.00 96.56 92 ASN A C 1
ATOM 712 O O . ASN A 1 92 ? 4.391 -7.729 6.185 1.00 96.56 92 ASN A O 1
ATOM 716 N N . GLY A 1 93 ? 4.828 -5.620 6.807 1.00 96.50 93 GLY A N 1
ATOM 717 C CA . GLY A 1 93 ? 6.288 -5.703 6.710 1.00 96.50 93 GLY A CA 1
ATOM 718 C C . GLY A 1 93 ? 6.864 -5.483 5.306 1.00 96.50 93 GLY A C 1
ATOM 719 O O . GLY A 1 93 ? 8.084 -5.439 5.159 1.00 96.50 93 GLY A O 1
ATOM 720 N N . ARG A 1 94 ? 6.021 -5.331 4.279 1.00 97.75 94 ARG A N 1
ATOM 721 C CA . ARG A 1 94 ? 6.443 -5.049 2.898 1.00 97.75 94 ARG A CA 1
ATOM 722 C C . ARG A 1 94 ? 6.620 -3.567 2.630 1.00 97.75 94 ARG A C 1
ATOM 724 O O . ARG A 1 94 ? 6.049 -2.731 3.325 1.00 97.75 94 ARG A O 1
ATOM 731 N N . THR A 1 95 ? 7.397 -3.251 1.602 1.00 97.44 95 THR A N 1
ATOM 732 C CA . THR A 1 95 ? 7.641 -1.867 1.190 1.00 97.44 95 THR A CA 1
ATOM 733 C C . THR A 1 95 ? 6.385 -1.244 0.579 1.00 97.44 95 THR A C 1
ATOM 735 O O . THR A 1 95 ? 5.734 -1.825 -0.284 1.00 97.44 95 THR A O 1
ATOM 738 N N . CYS A 1 96 ? 6.083 -0.014 0.973 1.00 97.62 96 CYS A N 1
ATOM 739 C CA . CYS A 1 96 ? 4.960 0.758 0.449 1.0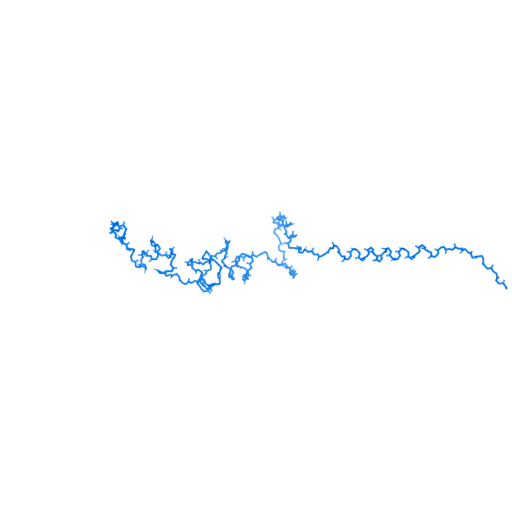0 97.62 96 CYS A CA 1
ATOM 740 C C . CYS A 1 96 ? 5.371 2.211 0.193 1.00 97.62 96 CYS A C 1
ATOM 742 O O . CYS A 1 96 ? 6.374 2.706 0.724 1.00 97.62 96 CYS A O 1
ATOM 744 N N . LYS A 1 97 ? 4.599 2.893 -0.652 1.00 97.00 97 LYS A N 1
ATOM 745 C CA . LYS A 1 97 ? 4.691 4.334 -0.920 1.00 97.00 97 LYS A CA 1
ATOM 746 C C . LYS A 1 97 ? 3.448 5.078 -0.431 1.00 97.00 97 LYS A C 1
ATOM 748 O O . LYS A 1 97 ? 3.577 6.235 -0.041 1.00 97.00 97 LYS A O 1
ATOM 753 N N . ALA A 1 98 ? 2.294 4.423 -0.448 1.00 96.31 98 ALA A N 1
ATOM 754 C CA . ALA A 1 98 ? 1.005 4.946 -0.033 1.00 96.31 98 ALA A CA 1
ATOM 755 C C . ALA A 1 98 ? 0.267 3.935 0.852 1.00 96.31 98 ALA A C 1
ATOM 757 O O . ALA A 1 98 ? 0.508 2.730 0.791 1.00 96.31 98 ALA A O 1
ATOM 758 N N . ASP A 1 99 ? -0.665 4.434 1.659 1.00 95.94 99 ASP A N 1
ATOM 759 C CA . ASP A 1 99 ? -1.532 3.620 2.514 1.00 95.94 99 ASP A CA 1
ATOM 760 C C . ASP A 1 99 ? -2.324 2.585 1.703 1.00 95.94 99 ASP A C 1
ATOM 762 O O . ASP A 1 99 ? -2.430 1.427 2.102 1.00 95.94 99 ASP A O 1
ATOM 766 N N . SER A 1 100 ? -2.775 2.959 0.502 1.00 95.56 100 SER A N 1
ATOM 767 C CA . SER A 1 100 ? -3.479 2.077 -0.436 1.00 95.56 100 SER A CA 1
ATOM 768 C C . SER A 1 100 ? -2.670 0.859 -0.874 1.00 95.56 100 SER A C 1
ATOM 770 O O . SER A 1 100 ? -3.273 -0.137 -1.268 1.00 95.56 100 SER A O 1
ATOM 772 N N . ASP A 1 101 ? -1.338 0.907 -0.775 1.00 97.38 101 ASP A N 1
ATOM 773 C CA . ASP A 1 101 ? -0.479 -0.225 -1.120 1.00 97.38 101 ASP A CA 1
ATOM 774 C C . ASP A 1 101 ? -0.598 -1.356 -0.103 1.00 97.38 101 ASP A C 1
ATOM 776 O O . ASP A 1 101 ? -0.241 -2.482 -0.419 1.00 97.38 101 ASP A O 1
ATOM 780 N N . CYS A 1 102 ? -1.057 -1.084 1.118 1.00 97.81 102 CYS A N 1
ATOM 781 C CA . CYS A 1 102 ? -1.030 -2.030 2.225 1.00 97.81 102 CYS A CA 1
ATOM 782 C C . CYS A 1 102 ? -2.403 -2.638 2.479 1.00 97.81 102 CYS A C 1
ATOM 784 O O . CYS A 1 102 ? -3.418 -1.941 2.466 1.00 97.81 102 CYS A O 1
ATOM 786 N N . VAL A 1 103 ? -2.446 -3.934 2.803 1.00 96.56 103 VAL A N 1
ATOM 787 C CA . VAL A 1 103 ? -3.694 -4.601 3.225 1.00 96.56 103 VAL A CA 1
ATOM 788 C C . VAL A 1 103 ? -4.287 -3.919 4.461 1.00 96.56 103 VAL A C 1
ATOM 790 O O . VAL A 1 103 ? -5.503 -3.781 4.549 1.00 96.56 103 VAL A O 1
ATOM 793 N N . SER A 1 104 ? -3.431 -3.455 5.375 1.00 94.94 104 SER A N 1
ATOM 794 C CA . SER A 1 104 ? -3.814 -2.690 6.566 1.00 94.94 104 SER A CA 1
ATOM 795 C C . SER A 1 104 ? -4.285 -1.268 6.281 1.00 94.94 104 SER A C 1
ATOM 797 O O . SER A 1 104 ? -4.831 -0.632 7.171 1.00 94.94 104 SER A O 1
ATOM 799 N N . GLU A 1 105 ? -4.059 -0.756 5.072 1.00 95.94 105 GLU A N 1
ATOM 800 C CA . GLU A 1 105 ? -4.219 0.662 4.743 1.00 95.94 105 GLU A CA 1
ATOM 801 C C . GLU A 1 105 ? -3.311 1.589 5.566 1.00 95.94 105 GLU A C 1
ATOM 803 O O . GLU A 1 105 ? -3.600 2.768 5.730 1.00 95.94 105 GLU A O 1
ATOM 808 N N . VA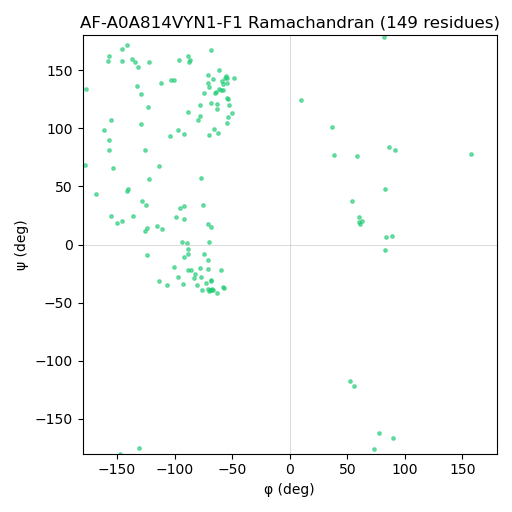L A 1 106 ? -2.196 1.062 6.089 1.00 96.25 106 VAL A N 1
ATOM 809 C CA . VAL A 1 106 ? -1.239 1.837 6.886 1.00 96.25 106 VAL A CA 1
ATOM 810 C C . VAL A 1 106 ? 0.176 1.652 6.361 1.00 96.25 106 VAL A C 1
ATOM 812 O O . VAL A 1 106 ? 0.848 0.656 6.647 1.00 96.25 106 VAL A O 1
ATOM 815 N N . CYS A 1 107 ? 0.669 2.664 5.653 1.00 97.06 107 CYS A N 1
ATOM 816 C CA . CYS A 1 107 ? 2.042 2.762 5.192 1.00 97.06 107 CYS A CA 1
ATOM 817 C C . CYS A 1 107 ? 2.828 3.760 6.054 1.00 97.06 107 CYS A C 1
ATOM 819 O O . CYS A 1 107 ? 2.881 4.960 5.783 1.00 97.06 107 CYS A O 1
ATOM 821 N N . LYS A 1 108 ? 3.510 3.268 7.096 1.00 95.81 108 LYS A N 1
ATOM 822 C CA . LYS A 1 108 ? 4.381 4.104 7.947 1.00 95.81 108 LYS A CA 1
ATOM 823 C C . LYS A 1 108 ? 5.836 3.714 7.744 1.00 95.81 108 LYS A C 1
ATOM 825 O O . LYS A 1 108 ? 6.175 2.541 7.624 1.00 95.81 108 LYS A O 1
ATOM 830 N N . SER A 1 109 ? 6.719 4.709 7.676 1.00 95.69 109 SER A N 1
ATOM 831 C CA . SER A 1 109 ? 8.157 4.487 7.453 1.00 95.69 109 SER A CA 1
ATOM 832 C C . SER A 1 109 ? 8.456 3.641 6.201 1.00 95.69 109 SER A C 1
ATOM 834 O O . SER A 1 109 ? 9.364 2.811 6.210 1.00 95.69 109 SER A O 1
ATOM 836 N N . LYS A 1 110 ? 7.681 3.846 5.121 1.00 96.62 110 LYS A N 1
ATOM 837 C CA . LYS A 1 110 ? 7.763 3.096 3.849 1.00 96.62 110 LYS A CA 1
ATOM 838 C C . LYS A 1 110 ? 7.525 1.589 3.983 1.00 96.62 110 LYS A C 1
ATOM 840 O O . LYS A 1 110 ? 7.939 0.833 3.110 1.00 96.62 110 LYS A O 1
ATOM 845 N N . THR A 1 111 ? 6.896 1.154 5.072 1.00 97.62 111 THR A N 1
ATOM 846 C CA . THR A 1 111 ? 6.606 -0.254 5.340 1.00 97.62 111 THR A CA 1
ATOM 847 C C . THR A 1 111 ? 5.153 -0.419 5.774 1.00 97.62 111 THR A C 1
ATOM 849 O O . THR A 1 111 ? 4.666 0.348 6.610 1.00 97.62 111 THR A O 1
ATOM 852 N N . CYS A 1 112 ? 4.468 -1.428 5.241 1.00 98.06 112 CYS A N 1
ATOM 853 C CA . CYS A 1 112 ? 3.112 -1.765 5.650 1.00 98.06 112 CYS A CA 1
ATOM 854 C C . CYS A 1 112 ? 3.096 -2.189 7.115 1.00 98.06 112 CYS A C 1
ATOM 856 O O . CYS A 1 112 ? 3.779 -3.140 7.499 1.00 98.06 112 CYS A O 1
ATOM 858 N N . GLN A 1 113 ? 2.337 -1.475 7.938 1.00 96.81 113 GLN A N 1
ATOM 859 C CA . GLN A 1 113 ? 2.224 -1.775 9.361 1.00 96.81 113 GLN A CA 1
ATOM 860 C C . GLN A 1 113 ? 1.118 -2.786 9.622 1.00 96.81 113 GLN A C 1
ATOM 862 O O . GLN A 1 113 ? 0.188 -2.918 8.828 1.00 96.81 113 GLN A O 1
ATOM 867 N N . GLU A 1 114 ? 1.217 -3.480 10.753 1.00 94.56 114 GLU A N 1
ATOM 868 C CA . GLU A 1 114 ? 0.103 -4.269 11.262 1.00 94.56 114 GLU A CA 1
ATOM 869 C C . GLU A 1 114 ? -1.063 -3.335 11.616 1.00 94.56 114 GLU A C 1
ATOM 871 O O . GLU A 1 114 ? -0.835 -2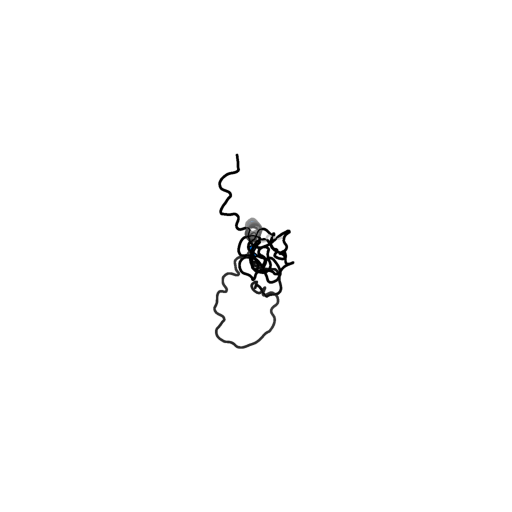.303 12.264 1.00 94.56 114 GLU A O 1
ATOM 876 N N . PRO A 1 115 ? -2.287 -3.657 11.165 1.00 91.75 115 PRO A N 1
ATOM 877 C CA . PRO A 1 115 ? -3.431 -2.816 11.452 1.00 91.75 115 PRO A CA 1
ATOM 878 C C . PRO A 1 115 ? -3.712 -2.856 12.960 1.00 91.75 115 PRO A C 1
ATOM 880 O O . PRO A 1 115 ? -3.556 -3.895 13.611 1.00 91.75 115 PRO A O 1
ATOM 883 N N . ASN A 1 116 ? -4.101 -1.729 13.544 1.00 92.19 116 ASN A N 1
ATOM 884 C CA . ASN A 1 116 ? -4.418 -1.648 14.968 1.00 92.19 116 ASN A CA 1
ATOM 885 C C . ASN A 1 116 ? -5.551 -0.662 15.228 1.00 92.19 116 ASN A C 1
ATOM 887 O O . ASN A 1 116 ? -5.764 0.253 14.454 1.00 92.19 116 ASN A O 1
ATOM 891 N N . CYS A 1 117 ? -6.224 -0.820 16.367 1.00 94.00 117 CYS A N 1
ATOM 892 C CA . CYS A 1 117 ? -7.413 -0.043 16.722 1.00 94.00 117 CYS A CA 1
ATOM 893 C C . CYS A 1 117 ? -7.153 1.440 17.064 1.00 94.00 117 CYS A C 1
ATOM 895 O O . CYS A 1 117 ? -7.885 2.032 17.855 1.00 94.00 117 CYS A O 1
ATOM 897 N N . SER A 1 118 ? -6.000 1.986 16.687 1.00 92.50 118 SER A N 1
ATOM 898 C CA . SER A 1 118 ? -5.537 3.338 17.025 1.00 92.50 118 SER A CA 1
ATOM 899 C C . SER A 1 118 ? -4.524 3.842 15.984 1.00 92.50 118 SER A C 1
ATOM 901 O O . SER A 1 118 ? -3.644 4.651 16.305 1.00 92.50 118 SER A O 1
ATOM 903 N N . ASP A 1 119 ? -4.575 3.314 14.756 1.00 91.31 119 ASP A N 1
ATOM 904 C CA . ASP A 1 119 ? -3.642 3.668 13.688 1.00 91.31 119 ASP A CA 1
ATOM 905 C C . ASP A 1 119 ? -4.094 4.872 12.861 1.00 91.31 119 ASP A C 1
ATOM 907 O O . ASP A 1 119 ? -3.258 5.405 12.112 1.00 91.31 119 ASP A O 1
ATOM 911 N N . GLY A 1 120 ? -5.322 5.348 13.087 1.00 91.25 120 GLY A N 1
ATOM 912 C CA . GLY A 1 120 ? -5.928 6.508 12.447 1.00 91.25 120 GLY A CA 1
ATOM 913 C C . GLY A 1 120 ? -6.665 6.183 11.151 1.00 91.25 120 GLY A C 1
ATOM 914 O O . GLY A 1 120 ? -7.066 7.115 10.448 1.00 91.25 120 GLY A O 1
ATOM 915 N N . VAL A 1 121 ? -6.828 4.903 10.805 1.00 93.25 121 VAL A N 1
ATOM 916 C CA . VAL A 1 121 ? -7.595 4.466 9.633 1.00 93.25 121 VAL A CA 1
ATOM 917 C C . VAL A 1 121 ? -8.707 3.522 10.069 1.00 93.25 121 VAL A C 1
ATOM 919 O O . VAL A 1 121 ? -8.643 2.938 11.135 1.00 93.25 121 VAL A O 1
ATOM 922 N N . LYS A 1 122 ? -9.761 3.394 9.258 1.00 93.44 122 LYS A N 1
ATOM 923 C CA . LYS A 1 122 ? -10.851 2.454 9.537 1.00 93.44 122 LYS A CA 1
ATOM 924 C C . LYS A 1 122 ? -10.558 1.118 8.859 1.00 93.44 122 LYS A C 1
ATOM 926 O O . LYS A 1 122 ? -10.884 0.962 7.680 1.00 93.44 122 LYS A O 1
ATOM 931 N N . ASN A 1 123 ? -9.976 0.165 9.578 1.00 92.81 123 ASN A N 1
ATOM 932 C CA . ASN A 1 123 ? -9.582 -1.133 9.021 1.00 92.81 123 ASN A CA 1
ATOM 933 C C . ASN A 1 123 ? -10.065 -2.325 9.877 1.00 92.81 123 ASN A C 1
ATOM 935 O O . ASN A 1 123 ? -10.855 -2.178 10.805 1.00 92.81 123 ASN A O 1
ATOM 939 N N . GLN A 1 124 ? -9.669 -3.546 9.498 1.00 90.19 124 GLN A N 1
ATOM 940 C CA . GLN A 1 124 ? -10.061 -4.793 10.176 1.00 90.19 124 GLN A CA 1
ATOM 941 C C . GLN A 1 124 ? -11.585 -4.932 10.358 1.00 90.19 124 GLN A C 1
ATOM 943 O O . GLN A 1 124 ? -12.320 -5.053 9.379 1.00 90.19 124 GLN A O 1
ATOM 948 N N . ASP A 1 125 ? -12.059 -4.979 11.601 1.00 91.62 125 ASP A N 1
ATOM 949 C CA . ASP A 1 125 ? -13.464 -5.101 11.974 1.00 91.62 125 ASP A CA 1
ATOM 950 C C . ASP A 1 125 ? -14.022 -3.832 12.632 1.00 91.62 125 ASP A C 1
ATOM 952 O O . ASP A 1 125 ? -15.124 -3.858 13.185 1.00 91.62 125 ASP A O 1
ATOM 956 N N . GLU A 1 126 ? -13.304 -2.714 12.538 1.00 95.25 126 GLU A N 1
ATOM 957 C CA . GLU A 1 126 ? -13.726 -1.431 13.083 1.00 95.25 126 GLU A CA 1
ATOM 958 C C . GLU A 1 126 ? -15.029 -0.927 12.451 1.00 95.25 126 GLU A C 1
ATOM 960 O O . GLU A 1 126 ? -15.230 -0.911 11.231 1.00 95.25 126 GLU A O 1
ATOM 965 N N . THR A 1 127 ? -15.950 -0.464 13.297 1.00 93.88 127 THR A N 1
ATOM 966 C CA . THR A 1 127 ? -17.222 0.105 12.827 1.00 93.88 127 THR A CA 1
ATOM 967 C C . THR A 1 127 ? -17.125 1.603 12.552 1.00 93.88 127 THR A C 1
ATOM 969 O O . THR A 1 127 ? -17.910 2.115 11.751 1.00 93.88 127 THR A O 1
ATOM 972 N N . ASP A 1 128 ? -16.152 2.285 13.154 1.00 92.00 128 ASP A N 1
ATOM 973 C CA . ASP A 1 128 ? -15.761 3.681 12.918 1.00 92.00 128 ASP A CA 1
ATOM 974 C C . ASP A 1 128 ? -14.233 3.797 13.102 1.00 92.00 128 ASP A C 1
ATOM 976 O O . ASP A 1 128 ? -13.625 2.840 13.568 1.00 92.00 128 ASP A O 1
ATOM 980 N N . ILE A 1 129 ? -13.606 4.907 12.706 1.00 91.88 129 ILE A N 1
ATOM 981 C CA . ILE A 1 129 ? -12.137 5.063 12.789 1.00 91.88 129 ILE A CA 1
ATOM 982 C C . ILE A 1 129 ? -11.663 4.786 14.224 1.00 91.88 129 ILE A C 1
ATOM 984 O O . ILE A 1 129 ? -12.176 5.404 15.162 1.00 91.88 129 ILE A O 1
ATOM 988 N N . ASP A 1 130 ? -10.696 3.875 14.380 1.00 92.62 130 ASP A N 1
ATOM 989 C CA . ASP A 1 130 ? -10.085 3.495 15.660 1.00 92.62 130 ASP A CA 1
ATOM 990 C C . ASP A 1 130 ? -11.069 2.896 16.697 1.00 92.62 130 ASP A C 1
ATOM 992 O O . ASP A 1 130 ? -10.798 2.887 17.906 1.00 92.62 130 ASP A O 1
ATOM 996 N N . CYS A 1 131 ? -12.265 2.433 16.288 1.00 93.19 131 CYS A N 1
ATOM 997 C CA . CYS A 1 131 ? -13.215 1.833 17.228 1.00 93.19 131 CYS A CA 1
ATOM 998 C C . CYS A 1 131 ? -14.280 0.889 16.642 1.00 93.19 131 CYS A C 1
ATOM 1000 O O . CYS A 1 131 ? -14.748 0.956 15.503 1.00 93.19 131 CYS A O 1
ATOM 1002 N N . GLY A 1 132 ? -14.792 0.044 17.532 1.00 93.50 132 GLY A N 1
ATOM 1003 C CA . GLY A 1 132 ? -15.915 -0.852 17.312 1.00 93.50 132 GLY A CA 1
ATOM 1004 C C . GLY A 1 132 ? -15.515 -2.215 16.768 1.00 93.50 132 GLY A C 1
ATOM 1005 O O . GLY A 1 132 ? -14.369 -2.618 16.858 1.00 93.50 132 GLY A O 1
ATOM 1006 N N . GLY A 1 133 ? -16.482 -2.980 16.277 1.00 91.94 133 GLY A N 1
ATOM 1007 C CA . GLY A 1 133 ? -16.226 -4.372 15.911 1.00 91.94 133 GLY A CA 1
ATOM 1008 C C . GLY A 1 133 ? -16.156 -5.322 17.103 1.00 91.94 133 GLY A C 1
ATOM 1009 O O . GLY A 1 133 ? -16.673 -5.053 18.191 1.00 91.94 133 GLY A O 1
ATOM 1010 N N . LYS A 1 134 ? -15.565 -6.489 16.856 1.00 93.19 134 LYS A N 1
ATOM 1011 C CA . LYS A 1 134 ? -15.358 -7.573 17.818 1.00 93.19 134 LYS A CA 1
ATOM 1012 C C . LYS A 1 134 ? -13.992 -7.482 18.506 1.00 93.19 134 LYS A C 1
ATOM 1014 O O . LYS A 1 134 ? -13.898 -7.902 19.659 1.00 93.19 134 LYS A O 1
ATOM 1019 N N . THR A 1 135 ? -12.958 -7.008 17.814 1.00 91.75 135 THR A N 1
ATOM 1020 C CA . THR A 1 135 ? -11.571 -6.993 18.298 1.00 91.75 135 THR A CA 1
ATOM 1021 C C . THR A 1 135 ? -11.161 -5.647 18.898 1.00 91.75 135 THR A C 1
ATOM 1023 O O . THR A 1 135 ? -10.354 -5.641 19.828 1.00 91.75 135 THR A O 1
ATOM 1026 N N . CYS A 1 136 ? -11.760 -4.534 18.457 1.00 92.56 136 CYS A N 1
ATOM 1027 C CA . CYS A 1 136 ? -11.434 -3.195 18.945 1.00 92.56 136 CYS A CA 1
ATOM 1028 C C . CYS A 1 136 ? -12.382 -2.695 20.056 1.00 92.56 136 CYS A C 1
ATOM 1030 O O . CYS A 1 136 ? -13.505 -3.193 20.220 1.00 92.56 136 CYS A O 1
ATOM 1032 N N . PRO A 1 137 ? -11.947 -1.706 20.869 1.00 93.00 137 PRO A N 1
ATOM 1033 C CA . PRO A 1 137 ? -12.793 -1.087 21.885 1.00 93.00 137 PRO A CA 1
ATOM 1034 C C . PRO A 1 137 ? -14.067 -0.512 21.268 1.00 93.00 137 PRO A C 1
ATOM 1036 O O . PRO A 1 137 ? -14.041 0.041 20.174 1.00 93.00 137 PRO A O 1
ATOM 1039 N N . LYS A 1 138 ? -15.198 -0.594 21.976 1.00 92.88 138 LYS A N 1
ATOM 1040 C CA . LYS A 1 138 ? -16.458 -0.027 21.476 1.00 92.88 138 LYS A CA 1
ATOM 1041 C C . LYS A 1 138 ? -16.316 1.469 21.220 1.00 92.88 138 LYS A C 1
ATOM 1043 O O . LYS A 1 138 ? -15.756 2.189 22.044 1.00 92.88 138 LYS A O 1
ATOM 1048 N N . CYS A 1 139 ? -16.920 1.932 20.132 1.00 91.31 139 CYS A N 1
ATOM 1049 C CA . CYS A 1 139 ? -17.012 3.354 19.860 1.00 91.31 139 CYS A CA 1
ATOM 1050 C C . CYS A 1 139 ? -17.714 4.083 20.999 1.00 91.31 139 CYS A C 1
ATOM 1052 O O . CYS A 1 139 ? -18.783 3.668 21.462 1.00 91.31 139 CYS A O 1
ATOM 1054 N N . ALA A 1 140 ? -17.113 5.190 21.431 1.00 87.31 140 ALA A N 1
ATOM 1055 C CA . ALA A 1 140 ? -17.755 6.082 22.370 1.00 87.31 140 ALA A CA 1
ATOM 1056 C C . ALA A 1 140 ? -19.015 6.652 21.708 1.00 87.31 140 ALA A C 1
ATOM 1058 O O . ALA A 1 140 ? -18.971 7.383 20.723 1.00 87.31 140 ALA A O 1
ATOM 1059 N N . ASN A 1 141 ? -20.169 6.339 22.276 1.00 70.19 141 ASN A N 1
ATOM 1060 C CA . ASN A 1 141 ? -21.474 6.854 21.882 1.00 70.19 141 ASN A CA 1
ATOM 1061 C C . ASN A 1 141 ? -21.693 8.312 22.348 1.00 70.19 141 ASN A C 1
ATOM 1063 O O . ASN A 1 141 ? -22.809 8.723 22.658 1.00 70.19 141 ASN A O 1
ATOM 1067 N N . THR A 1 142 ? -20.637 9.128 22.383 1.00 60.97 142 THR A N 1
ATOM 1068 C CA . THR A 1 142 ? -20.652 10.515 22.876 1.00 60.97 142 THR A CA 1
ATOM 1069 C C . THR A 1 142 ? -20.916 11.547 21.777 1.00 60.97 142 THR A C 1
ATOM 1071 O O . THR A 1 142 ? -20.471 12.688 21.864 1.00 60.97 142 THR A O 1
ATOM 1074 N N . LYS A 1 143 ? -21.721 11.198 20.766 1.00 56.28 143 LYS A N 1
ATOM 1075 C CA . LYS A 1 143 ? -22.268 12.164 19.794 1.00 56.28 143 LYS A CA 1
ATOM 1076 C C . LYS A 1 143 ? -23.707 12.616 20.090 1.00 56.28 143 LYS A C 1
ATOM 1078 O O . LYS A 1 143 ? -24.377 13.071 19.172 1.00 56.28 143 LYS A O 1
ATOM 1083 N N . ILE A 1 144 ? -24.191 12.544 21.342 1.00 61.44 144 ILE A N 1
ATOM 1084 C CA . ILE A 1 144 ? -25.510 13.123 21.713 1.00 61.44 144 ILE A CA 1
ATOM 1085 C C . ILE A 1 144 ? -25.487 14.144 22.879 1.00 61.44 144 ILE A C 1
ATOM 1087 O O . ILE A 1 144 ? -26.456 14.876 23.032 1.00 61.44 144 ILE A O 1
ATOM 1091 N N . TYR A 1 145 ? -24.389 14.352 23.623 1.00 53.41 145 TYR A N 1
ATOM 1092 C CA . TYR A 1 145 ? -24.361 15.387 24.688 1.00 53.41 145 TYR A CA 1
ATOM 1093 C C . TYR A 1 145 ? -23.050 16.189 24.795 1.00 53.41 145 TYR A C 1
ATOM 1095 O O . TYR A 1 145 ? -22.527 16.377 25.885 1.00 53.41 145 TYR A O 1
ATOM 1103 N N . SER A 1 146 ? -22.511 16.697 23.682 1.00 53.16 146 SER A N 1
ATOM 1104 C CA . SER A 1 146 ? -21.484 17.763 23.733 1.00 53.16 146 SER A CA 1
ATOM 1105 C C . SER A 1 146 ? -21.841 18.957 22.842 1.00 53.16 146 SER A C 1
ATOM 1107 O O . SER A 1 146 ? -21.002 19.586 22.203 1.00 53.16 146 SER A O 1
ATOM 1109 N N . LEU A 1 147 ? -23.133 19.285 22.795 1.00 59.41 147 LEU A N 1
ATOM 1110 C CA . LEU A 1 147 ? -23.524 20.672 22.589 1.00 59.41 147 LEU A CA 1
ATOM 1111 C C . LEU A 1 147 ? -23.342 21.361 23.949 1.00 59.41 147 LEU A C 1
ATOM 1113 O O . LEU A 1 147 ? -23.996 20.972 24.911 1.00 59.41 147 LEU A O 1
ATOM 1117 N N . VAL A 1 148 ? -22.486 22.385 23.992 1.00 60.38 148 VAL A N 1
ATOM 1118 C CA . VAL A 1 148 ? -22.161 23.256 25.142 1.00 60.38 148 VAL A CA 1
ATOM 1119 C C . VAL A 1 148 ? -21.061 22.730 26.075 1.00 60.38 148 VAL A C 1
ATOM 1121 O O . VAL A 1 148 ? -21.345 22.170 27.126 1.00 60.38 148 VAL A O 1
ATOM 1124 N N . SER A 1 149 ? -19.795 22.984 25.719 1.00 53.88 149 SER A N 1
ATOM 1125 C CA . SER A 1 149 ? -18.743 23.495 26.632 1.00 53.88 149 SER A CA 1
ATOM 1126 C C . SER A 1 149 ? -17.434 23.723 25.863 1.00 53.88 149 SER A C 1
ATOM 1128 O O . SER A 1 149 ? -16.455 23.009 26.040 1.00 53.88 149 SER A O 1
ATOM 1130 N N . HIS A 1 150 ? -17.430 24.716 24.979 1.00 49.19 150 HIS A N 1
ATOM 1131 C CA . HIS A 1 150 ? -16.226 25.503 24.703 1.00 49.19 150 HIS A CA 1
ATOM 1132 C C . HIS A 1 150 ? -16.646 26.960 24.908 1.00 49.19 150 HIS A C 1
ATOM 1134 O O . HIS A 1 150 ? -17.070 27.629 23.966 1.00 49.19 150 HIS A O 1
ATOM 1140 N N . SER A 1 151 ? -16.662 27.359 26.183 1.00 49.56 151 SER A N 1
ATOM 1141 C CA . SER A 1 151 ? -16.663 28.759 26.616 1.00 49.56 151 SER A CA 1
ATOM 1142 C C . SER A 1 151 ? -15.226 29.248 26.693 1.00 49.56 151 SER A C 1
ATOM 1144 O O . SER A 1 151 ? -14.382 28.442 27.149 1.00 49.56 151 SER A O 1
#

Solvent-accessible surface area (backbone atoms only — not comparable to full-atom values): 9860 Å² total; per-residue (Å²): 134,88,83,80,87,79,77,88,71,74,81,73,64,65,60,55,55,55,50,50,51,50,53,50,51,59,55,64,75,71,73,80,85,82,81,81,84,84,74,73,79,85,77,75,81,84,87,84,87,84,78,95,71,88,76,94,77,89,72,91,86,71,81,70,79,72,49,58,77,71,78,50,68,44,84,64,39,43,27,64,37,12,5,40,95,82,32,55,53,24,56,66,76,32,45,27,88,42,32,78,14,16,70,44,50,33,43,54,95,48,22,14,39,79,69,54,60,75,71,78,46,70,45,98,60,39,74,43,70,39,14,14,53,88,89,34,61,72,59,81,83,70,86,80,78,72,82,85,83,88,128

Radius of gyration: 35.32 Å; Cα contacts (8 Å, |Δi|>4): 184; chains: 1; bounding box: 90×54×101 Å

Mean predicted aligned error: 18.32 Å